Protein AF-A0A829HCC0-F1 (afdb_monomer)

Foldseek 3Di:
DFWFWFDPVQLCVQCPPQVLADDDPDTFIWDWDAAPNWIKTWGKDQAPPDDQWAWQDWDDDPPDIGTITTHLLNITTDDPVRTDPDGDDDPDVSSVVSCVVCVVVRRVSSNVSLVVLQVCLVVVNQCPPPSRVSGSCVVVCVVVVHD

pLDDT: mean 93.31, std 6.15, range [57.91, 98.44]

Mean predicted aligned error: 3.39 Å

Structure (mmCIF, N/CA/C/O backbone):
data_AF-A0A829HCC0-F1
#
_entry.id   AF-A0A829HCC0-F1
#
loop_
_atom_site.group_PDB
_atom_site.id
_atom_site.type_symbol
_atom_site.label_atom_id
_atom_site.label_alt_id
_atom_site.label_comp_id
_atom_site.label_asym_id
_atom_site.label_entity_id
_atom_site.label_seq_id
_atom_site.pdbx_PDB_ins_code
_atom_site.Cartn_x
_atom_site.Cartn_y
_atom_site.Cartn_z
_atom_site.occupancy
_atom_site.B_iso_or_equiv
_atom_site.auth_seq_id
_atom_site.auth_comp_id
_atom_site.auth_asym_id
_atom_site.auth_atom_id
_atom_site.pdbx_PDB_model_num
ATOM 1 N N . MET A 1 1 ? 14.584 1.329 0.605 1.00 88.19 1 MET A N 1
ATOM 2 C CA . MET A 1 1 ? 13.393 0.531 0.912 1.00 88.19 1 MET A CA 1
ATOM 3 C C . MET A 1 1 ? 13.742 -0.870 0.516 1.00 88.19 1 MET A C 1
ATOM 5 O O . MET A 1 1 ? 13.993 -1.113 -0.662 1.00 88.19 1 MET A O 1
ATOM 9 N N . ASP A 1 2 ? 13.856 -1.738 1.504 1.00 90.38 2 ASP A N 1
ATOM 10 C CA . ASP A 1 2 ? 14.129 -3.136 1.237 1.00 90.38 2 ASP A CA 1
ATOM 11 C C . ASP A 1 2 ? 12.879 -3.790 0.671 1.00 90.38 2 ASP A C 1
ATOM 13 O O . ASP A 1 2 ? 11.757 -3.430 1.032 1.00 90.38 2 ASP A O 1
ATOM 17 N N . ILE A 1 3 ? 13.094 -4.740 -0.233 1.00 94.06 3 ILE A N 1
ATOM 18 C CA . ILE A 1 3 ? 12.023 -5.569 -0.762 1.00 94.06 3 ILE A CA 1
ATOM 19 C C . ILE A 1 3 ? 12.203 -6.955 -0.163 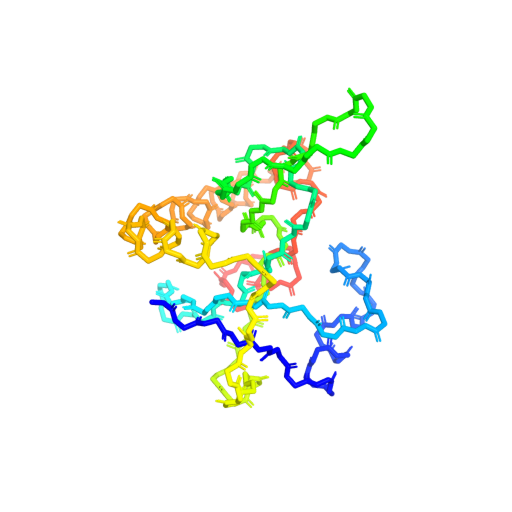1.00 94.06 3 ILE A C 1
ATOM 21 O O . ILE A 1 3 ? 13.251 -7.585 -0.330 1.00 94.06 3 ILE A O 1
ATOM 25 N N . ARG A 1 4 ? 11.188 -7.399 0.568 1.00 95.19 4 ARG A N 1
ATOM 26 C CA . ARG A 1 4 ? 11.163 -8.662 1.315 1.00 95.19 4 ARG A CA 1
ATOM 27 C C . ARG A 1 4 ? 9.931 -9.464 0.913 1.00 95.19 4 ARG A C 1
ATOM 29 O O . ARG A 1 4 ? 9.158 -9.023 0.069 1.00 95.19 4 ARG A O 1
ATOM 36 N N . SER A 1 5 ? 9.744 -10.631 1.501 1.00 94.38 5 SER A N 1
ATOM 37 C CA . SER A 1 5 ? 8.461 -11.340 1.510 1.00 94.38 5 SER A CA 1
ATOM 38 C C . SER A 1 5 ? 7.899 -11.364 2.927 1.00 94.38 5 SER A C 1
ATOM 40 O O . SER A 1 5 ? 8.616 -11.098 3.887 1.00 94.38 5 SER A O 1
ATOM 42 N N . LEU A 1 6 ? 6.615 -11.681 3.066 1.00 93.44 6 LEU A N 1
ATOM 43 C CA . LEU A 1 6 ? 6.068 -12.105 4.353 1.00 93.44 6 LEU A CA 1
ATOM 44 C C . LEU A 1 6 ? 6.331 -13.600 4.540 1.00 93.44 6 LEU A C 1
ATOM 46 O O . LEU A 1 6 ? 6.325 -14.354 3.561 1.00 93.44 6 LEU A O 1
ATOM 50 N N . LYS A 1 7 ? 6.550 -14.022 5.787 1.00 93.44 7 LYS A N 1
ATOM 51 C CA . LYS A 1 7 ? 6.575 -15.442 6.149 1.00 93.44 7 LYS A CA 1
ATOM 52 C C . LYS A 1 7 ? 5.232 -16.068 5.784 1.00 93.44 7 LYS A C 1
ATOM 54 O O . LYS A 1 7 ? 4.186 -15.458 5.998 1.00 93.44 7 LYS A O 1
ATOM 59 N N . GLN A 1 8 ? 5.258 -17.283 5.239 1.00 90.69 8 GLN A N 1
ATOM 60 C CA . GLN A 1 8 ? 4.049 -17.915 4.707 1.00 90.69 8 GLN A CA 1
ATOM 61 C C . GLN A 1 8 ? 2.974 -18.113 5.784 1.00 90.69 8 GLN A C 1
ATOM 63 O O . GLN A 1 8 ? 1.811 -17.829 5.523 1.00 90.69 8 GLN A O 1
ATOM 68 N N . ASP A 1 9 ? 3.357 -18.530 6.992 1.00 92.19 9 ASP A N 1
ATOM 69 C CA . ASP A 1 9 ? 2.405 -18.752 8.086 1.00 92.19 9 ASP A CA 1
ATOM 70 C C . ASP A 1 9 ? 1.759 -17.443 8.553 1.00 92.19 9 ASP A C 1
ATOM 72 O O . ASP A 1 9 ? 0.539 -17.372 8.678 1.00 92.19 9 ASP A O 1
ATOM 76 N N . ALA A 1 10 ? 2.557 -16.378 8.704 1.00 92.75 10 ALA A N 1
ATOM 77 C CA . ALA A 1 10 ? 2.045 -15.046 9.028 1.00 92.75 10 ALA A CA 1
ATOM 78 C C . ALA A 1 10 ? 1.093 -14.538 7.938 1.00 92.75 10 ALA A C 1
ATOM 80 O O . ALA A 1 10 ? 0.017 -14.019 8.227 1.00 92.75 10 ALA A O 1
ATOM 81 N N . TYR A 1 11 ? 1.454 -14.739 6.668 1.00 92.62 11 TYR A N 1
ATOM 82 C CA . TYR A 1 11 ? 0.598 -14.378 5.547 1.00 92.62 11 TYR A CA 1
ATOM 83 C C . TYR A 1 11 ? -0.731 -15.139 5.556 1.00 92.62 11 TYR A C 1
ATOM 85 O O . TYR A 1 11 ? -1.780 -14.530 5.367 1.00 92.62 11 TYR A O 1
ATOM 93 N N . ASN A 1 12 ? -0.691 -16.454 5.780 1.00 91.81 12 ASN A N 1
ATOM 94 C CA . ASN A 1 12 ? -1.879 -17.302 5.817 1.00 91.81 12 ASN A CA 1
ATOM 95 C C . ASN A 1 12 ? -2.834 -16.877 6.935 1.00 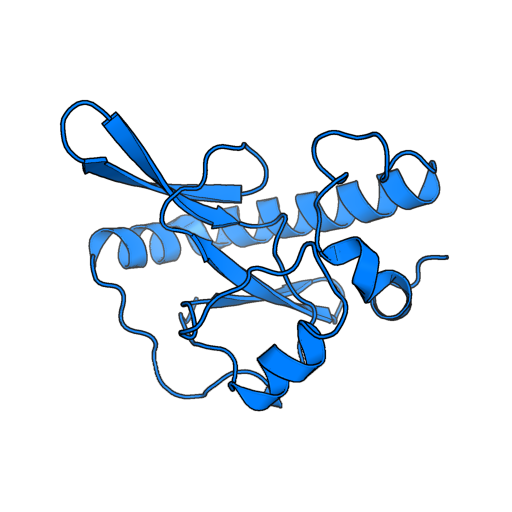91.81 12 ASN A C 1
ATOM 97 O O . ASN A 1 12 ? -4.034 -16.775 6.695 1.00 91.81 12 ASN A O 1
ATOM 101 N N . GLU A 1 13 ? -2.301 -16.578 8.119 1.00 92.75 13 GLU A N 1
ATOM 102 C CA . GLU A 1 13 ? -3.093 -16.090 9.248 1.00 92.75 13 GLU A CA 1
ATOM 103 C C . GLU A 1 13 ? -3.719 -14.725 8.935 1.00 92.75 13 GLU A C 1
ATOM 105 O O . GLU A 1 13 ? -4.918 -14.525 9.116 1.00 92.75 13 GLU A O 1
ATOM 110 N N . ILE A 1 14 ? -2.939 -13.801 8.364 1.00 92.56 14 ILE A N 1
ATOM 111 C CA . ILE A 1 14 ? -3.427 -12.475 7.965 1.00 92.56 14 ILE A CA 1
ATOM 112 C C . ILE A 1 14 ? -4.448 -12.555 6.825 1.00 92.56 14 ILE A C 1
ATOM 114 O O . ILE A 1 14 ? -5.309 -11.685 6.739 1.00 92.56 14 ILE A O 1
ATOM 118 N N . ALA A 1 15 ? -4.358 -13.532 5.927 1.00 91.94 15 ALA A N 1
ATOM 119 C CA . ALA A 1 15 ? -5.259 -13.671 4.784 1.00 91.94 15 ALA A CA 1
ATOM 120 C C . ALA A 1 15 ? -6.542 -14.452 5.109 1.00 91.94 15 ALA A C 1
ATOM 122 O O . ALA A 1 15 ? -7.498 -14.406 4.331 1.00 91.94 15 ALA A O 1
ATOM 123 N N . LYS A 1 16 ? -6.571 -15.166 6.237 1.00 92.06 16 LYS A N 1
ATOM 124 C CA . LYS A 1 16 ? -7.680 -16.030 6.633 1.00 92.06 16 LYS A CA 1
ATOM 125 C C . LYS A 1 16 ? -8.995 -15.251 6.699 1.00 92.06 16 LYS A C 1
ATOM 127 O O . LYS A 1 16 ? -9.073 -14.204 7.336 1.00 92.06 16 LYS A O 1
ATOM 132 N N . ASP A 1 17 ? -10.009 -15.762 5.999 1.00 91.75 17 ASP A N 1
ATOM 133 C CA . ASP A 1 17 ? -11.368 -15.206 5.922 1.00 91.75 17 ASP A CA 1
ATOM 134 C C . ASP A 1 17 ? -11.448 -13.738 5.437 1.00 91.75 17 ASP A C 1
ATOM 136 O O . ASP A 1 17 ? -12.438 -13.040 5.656 1.00 91.75 17 ASP A O 1
ATOM 140 N N . ARG A 1 18 ? -10.415 -13.256 4.730 1.00 93.75 18 ARG A N 1
ATOM 141 C CA . ARG A 1 18 ? -10.273 -11.857 4.299 1.00 93.75 18 ARG A CA 1
ATOM 142 C C . ARG A 1 18 ? -10.199 -11.748 2.775 1.00 93.75 18 ARG A C 1
ATOM 144 O O . ARG A 1 18 ? -9.135 -11.556 2.191 1.00 93.75 18 ARG A O 1
ATOM 151 N N . ALA A 1 19 ? -11.362 -11.819 2.126 1.00 90.94 19 ALA A N 1
ATOM 152 C CA . ALA A 1 19 ? -11.527 -11.873 0.665 1.00 90.94 19 ALA A CA 1
ATOM 153 C C . ALA A 1 19 ? -10.828 -10.757 -0.144 1.00 90.94 19 ALA A C 1
ATOM 155 O O . ALA A 1 19 ? -10.575 -10.921 -1.337 1.00 90.94 19 ALA A O 1
ATOM 156 N N . GLN A 1 20 ? -10.537 -9.594 0.451 1.00 91.94 20 GLN A N 1
ATOM 157 C CA . GLN A 1 20 ? -9.821 -8.519 -0.244 1.00 91.94 20 GLN A CA 1
ATOM 158 C C . GLN A 1 20 ? -8.291 -8.672 -0.214 1.00 91.94 20 GLN A C 1
ATOM 160 O O . GLN A 1 20 ? -7.621 -7.955 -0.967 1.00 91.94 20 GLN A O 1
ATOM 165 N N . VAL A 1 21 ? -7.737 -9.578 0.598 1.00 91.38 21 VAL A N 1
ATOM 166 C CA . VAL A 1 21 ? -6.302 -9.900 0.631 1.00 91.38 21 VAL A CA 1
ATOM 167 C C . VAL A 1 21 ? -5.915 -10.677 -0.637 1.00 91.38 21 VAL A C 1
ATOM 169 O O . VAL A 1 21 ? -6.713 -11.403 -1.220 1.00 91.38 21 VAL A O 1
ATOM 172 N N . LEU A 1 22 ? -4.698 -10.461 -1.143 1.00 87.06 22 LEU A N 1
ATOM 173 C CA . LEU A 1 22 ? -4.269 -10.998 -2.438 1.00 87.06 22 LEU A CA 1
ATOM 174 C C . LEU A 1 22 ? -4.031 -12.516 -2.424 1.00 87.06 22 LEU A C 1
ATOM 176 O O . LEU A 1 22 ? -2.913 -12.945 -2.186 1.00 87.06 22 LEU A O 1
ATOM 180 N N . GLU A 1 23 ? -4.999 -13.331 -2.836 1.00 76.81 23 GLU A N 1
ATOM 181 C CA . GLU A 1 23 ? -4.782 -14.779 -2.985 1.00 76.81 23 GLU A CA 1
ATOM 182 C C . GLU A 1 23 ? -3.578 -15.113 -3.888 1.00 76.81 23 GLU A C 1
ATOM 184 O O . GLU A 1 23 ? -3.547 -14.828 -5.096 1.00 76.81 23 GLU A O 1
ATOM 189 N N . LYS A 1 24 ? -2.542 -15.711 -3.292 1.00 67.00 24 LYS A N 1
ATOM 190 C CA . LYS A 1 24 ? -1.305 -16.071 -3.982 1.00 67.00 24 LYS A CA 1
ATOM 191 C C . LYS A 1 24 ? -0.738 -17.374 -3.423 1.00 67.00 24 LYS A C 1
ATOM 193 O O . LYS A 1 24 ? -0.272 -17.418 -2.295 1.00 67.00 24 LYS A O 1
ATOM 198 N N . ASN A 1 25 ? -0.612 -18.380 -4.290 1.00 59.66 25 ASN A N 1
ATOM 199 C CA . ASN A 1 25 ? 0.104 -19.635 -3.996 1.00 59.66 25 ASN A CA 1
ATOM 200 C C . ASN A 1 25 ? 1.626 -19.455 -3.812 1.00 59.66 25 ASN A C 1
ATOM 202 O O . ASN A 1 25 ? 2.338 -20.419 -3.555 1.00 59.66 25 ASN A O 1
ATOM 206 N N . ARG A 1 26 ? 2.153 -18.242 -4.020 1.00 57.91 26 ARG A N 1
ATOM 207 C CA . ARG A 1 26 ? 3.564 -17.897 -3.827 1.00 57.91 26 ARG A CA 1
ATOM 208 C C . ARG A 1 26 ? 3.655 -16.541 -3.139 1.00 57.91 26 ARG A C 1
ATOM 210 O O . ARG A 1 26 ? 2.955 -15.617 -3.561 1.00 57.91 26 ARG A O 1
ATOM 217 N N . GLY A 1 27 ? 4.557 -16.397 -2.172 1.00 66.88 27 GLY A N 1
ATOM 218 C CA . GLY A 1 27 ? 4.886 -15.092 -1.601 1.00 66.88 27 GLY A CA 1
ATOM 219 C C . GLY A 1 27 ? 5.174 -14.052 -2.693 1.00 66.88 27 GLY A C 1
ATOM 220 O O . GLY A 1 27 ? 5.706 -14.362 -3.768 1.00 66.88 27 GLY A O 1
ATOM 221 N N . TYR A 1 28 ? 4.776 -12.810 -2.445 1.00 84.62 28 TYR A N 1
ATOM 222 C CA . TYR A 1 28 ? 5.080 -11.670 -3.303 1.00 84.62 28 TYR A CA 1
ATOM 223 C C . TYR A 1 28 ? 6.034 -10.718 -2.589 1.00 84.62 28 TYR A C 1
ATOM 225 O O . TYR A 1 28 ? 6.096 -10.685 -1.362 1.00 84.62 28 TYR A O 1
ATOM 233 N N . GLY A 1 29 ? 6.784 -9.949 -3.377 1.00 93.06 29 GLY A N 1
ATOM 234 C CA . GLY A 1 29 ? 7.645 -8.911 -2.832 1.00 93.06 29 GLY A CA 1
ATOM 235 C C . GLY A 1 29 ? 6.806 -7.813 -2.182 1.00 93.06 29 GLY A C 1
ATOM 236 O O . GLY A 1 29 ? 5.831 -7.355 -2.778 1.00 93.06 29 GLY A O 1
ATOM 237 N N . ILE A 1 30 ? 7.190 -7.394 -0.986 1.00 95.56 30 ILE A N 1
ATOM 238 C CA . ILE A 1 30 ? 6.610 -6.275 -0.247 1.00 95.56 30 ILE A CA 1
ATOM 239 C C . ILE A 1 30 ? 7.682 -5.239 0.039 1.00 95.56 30 ILE A C 1
ATOM 241 O O . ILE A 1 30 ? 8.857 -5.584 0.171 1.00 95.56 30 ILE A O 1
ATOM 245 N N . ILE A 1 31 ? 7.265 -3.984 0.176 1.00 96.81 31 ILE A N 1
ATOM 246 C CA . ILE A 1 31 ? 8.020 -3.003 0.960 1.00 96.81 31 ILE A CA 1
ATOM 247 C C . ILE A 1 31 ? 7.346 -2.847 2.321 1.00 96.81 31 ILE A C 1
ATOM 249 O O . ILE A 1 31 ? 6.123 -2.959 2.417 1.00 96.81 31 ILE A O 1
ATOM 253 N N . SER A 1 32 ? 8.133 -2.582 3.356 1.00 96.56 32 SER A N 1
ATOM 254 C CA . SER A 1 32 ? 7.627 -2.267 4.691 1.00 96.56 32 SER A CA 1
ATOM 255 C C . SER A 1 32 ? 7.733 -0.769 4.964 1.00 96.56 32 SER A C 1
ATOM 257 O O . SER A 1 32 ? 8.820 -0.210 4.798 1.00 96.56 32 SER A O 1
ATOM 259 N N . LEU A 1 33 ? 6.648 -0.138 5.412 1.00 96.69 33 LEU A N 1
ATOM 260 C CA . LEU A 1 33 ? 6.625 1.256 5.870 1.00 96.69 33 LEU A CA 1
ATOM 261 C C . LEU A 1 33 ? 5.965 1.348 7.240 1.00 96.69 33 LEU A C 1
ATOM 263 O O . LEU A 1 33 ? 4.988 0.652 7.489 1.00 96.69 33 LEU A O 1
ATOM 267 N N . THR A 1 34 ? 6.468 2.227 8.102 1.00 96.00 34 THR A N 1
ATOM 268 C CA . THR A 1 34 ? 5.840 2.514 9.395 1.00 96.00 34 THR A CA 1
ATOM 269 C C . THR A 1 34 ? 5.192 3.887 9.342 1.00 96.00 34 THR A C 1
ATOM 271 O O . THR A 1 34 ? 5.885 4.874 9.115 1.00 96.00 34 THR A O 1
ATOM 274 N N . VAL A 1 35 ? 3.879 3.942 9.566 1.00 93.88 35 VAL A N 1
ATOM 275 C CA . VAL A 1 35 ? 3.076 5.173 9.582 1.00 93.88 35 VAL A CA 1
ATOM 276 C C . VAL A 1 35 ? 2.301 5.210 10.893 1.00 93.88 35 VAL A C 1
ATOM 278 O O . VAL A 1 35 ? 1.603 4.254 11.224 1.00 93.88 35 VAL A O 1
ATOM 281 N N . GLY A 1 36 ? 2.454 6.285 11.672 1.00 90.25 36 GLY A N 1
ATOM 282 C CA . GLY A 1 36 ? 1.759 6.427 12.959 1.00 90.25 36 GLY A CA 1
ATOM 283 C C . GLY A 1 36 ? 2.075 5.320 13.976 1.00 90.25 36 GLY A C 1
ATOM 284 O O . GLY A 1 36 ? 1.218 4.960 14.771 1.00 90.25 36 GLY A O 1
ATOM 285 N N . GLY A 1 37 ? 3.278 4.735 13.925 1.00 94.56 37 GLY A N 1
ATOM 286 C CA . GLY A 1 37 ? 3.683 3.625 14.801 1.00 94.56 37 GLY A CA 1
ATOM 287 C C . GLY A 1 37 ? 3.200 2.236 14.361 1.00 94.56 37 GLY A C 1
ATOM 288 O O . GLY A 1 37 ? 3.577 1.248 14.983 1.00 94.56 37 GLY A O 1
ATOM 289 N N . ILE A 1 38 ? 2.431 2.141 13.274 1.00 97.25 38 ILE A N 1
ATOM 290 C CA . ILE A 1 38 ? 1.946 0.880 12.703 1.00 97.25 38 ILE A CA 1
ATOM 291 C C . ILE A 1 38 ? 2.808 0.522 11.494 1.00 97.25 38 ILE A C 1
ATOM 293 O O . ILE A 1 38 ? 3.051 1.368 10.632 1.00 97.25 38 ILE A O 1
ATOM 297 N N . THR A 1 39 ? 3.267 -0.726 11.413 1.00 97.62 39 THR A N 1
ATOM 298 C CA . THR A 1 39 ? 4.033 -1.223 10.265 1.00 97.62 39 THR A CA 1
ATOM 299 C C . THR A 1 39 ? 3.110 -1.869 9.236 1.00 97.62 39 THR A C 1
ATOM 301 O O . THR A 1 39 ? 2.289 -2.729 9.549 1.00 97.62 39 THR A O 1
ATOM 304 N N . TYR A 1 40 ? 3.278 -1.464 7.981 1.00 98.06 40 TYR A N 1
ATOM 305 C CA . TYR A 1 40 ? 2.506 -1.920 6.836 1.00 98.06 40 TYR A CA 1
ATOM 306 C C . TYR A 1 40 ? 3.402 -2.649 5.843 1.00 98.06 40 TYR A C 1
ATOM 308 O O . TYR A 1 40 ? 4.464 -2.147 5.473 1.00 98.06 40 TYR A O 1
ATOM 316 N N . ALA A 1 41 ? 2.941 -3.794 5.348 1.00 97.06 41 ALA A N 1
ATOM 317 C CA . ALA A 1 41 ? 3.509 -4.486 4.201 1.00 97.06 41 ALA A CA 1
ATOM 318 C C . ALA A 1 41 ? 2.715 -4.136 2.940 1.00 97.06 41 ALA A C 1
ATOM 320 O O . ALA A 1 41 ? 1.556 -4.530 2.787 1.00 97.06 41 ALA A O 1
ATOM 321 N N . ILE A 1 42 ? 3.346 -3.413 2.016 1.00 97.56 42 ILE A N 1
ATOM 322 C CA . ILE A 1 42 ? 2.725 -2.972 0.766 1.00 97.56 42 ILE A CA 1
ATOM 323 C C . ILE A 1 42 ? 3.121 -3.935 -0.361 1.00 97.56 42 ILE A C 1
ATOM 325 O O . ILE A 1 42 ? 4.308 -4.016 -0.700 1.00 97.56 42 ILE A O 1
ATOM 329 N N . PRO A 1 43 ? 2.163 -4.661 -0.964 1.00 96.00 43 PRO A N 1
ATOM 330 C CA . PRO A 1 43 ? 2.425 -5.617 -2.036 1.00 96.00 43 PRO A CA 1
ATOM 331 C C . PRO A 1 43 ? 2.934 -4.973 -3.322 1.00 96.00 43 PRO A C 1
ATOM 333 O O . PRO A 1 43 ? 2.360 -4.007 -3.825 1.00 96.00 43 PRO A O 1
ATOM 336 N N . LEU A 1 44 ? 3.914 -5.625 -3.950 1.00 95.25 44 LEU A N 1
ATOM 337 C CA . LEU A 1 44 ? 4.177 -5.474 -5.377 1.00 95.25 44 LEU A CA 1
ATOM 338 C C . LEU A 1 44 ? 3.168 -6.268 -6.205 1.00 95.25 44 LEU A C 1
ATOM 340 O O . LEU A 1 44 ? 2.907 -7.453 -5.974 1.00 95.25 44 LEU A O 1
ATOM 344 N N . ARG A 1 45 ? 2.664 -5.629 -7.257 1.00 92.31 45 ARG A N 1
ATOM 345 C CA . ARG A 1 45 ? 1.677 -6.180 -8.179 1.00 92.31 45 ARG A CA 1
ATOM 346 C C . ARG A 1 45 ? 2.174 -6.036 -9.609 1.00 92.31 45 ARG A C 1
ATOM 348 O O . ARG A 1 45 ? 2.627 -4.975 -10.008 1.00 92.31 45 ARG A O 1
ATOM 355 N N . SER A 1 46 ? 2.040 -7.093 -10.409 1.00 90.81 46 SER A N 1
ATOM 356 C CA . SER A 1 46 ? 2.423 -7.083 -11.832 1.00 90.81 46 SER A CA 1
ATOM 357 C C . SER A 1 46 ? 1.354 -6.495 -12.766 1.00 90.81 46 SER A C 1
ATOM 359 O O . SER A 1 46 ? 1.499 -6.517 -13.985 1.00 90.81 46 SER A O 1
ATOM 361 N N . ASN A 1 47 ? 0.219 -6.089 -12.199 1.00 92.00 47 ASN A N 1
ATOM 362 C CA . ASN A 1 47 ? -0.900 -5.475 -12.902 1.00 92.00 47 ASN A CA 1
ATOM 363 C C . ASN A 1 47 ? -1.640 -4.534 -11.940 1.00 92.00 47 ASN A C 1
ATOM 365 O O . ASN A 1 47 ? -2.664 -4.902 -11.361 1.00 92.00 47 ASN A O 1
ATOM 369 N N . LEU A 1 48 ? -1.057 -3.359 -11.723 1.00 94.81 48 LEU A N 1
ATOM 370 C CA . LEU A 1 48 ? -1.645 -2.241 -11.000 1.00 94.81 48 LEU A CA 1
ATOM 371 C C . LEU A 1 48 ? -2.459 -1.387 -11.985 1.00 94.81 48 LEU A C 1
ATOM 373 O O . LEU A 1 48 ? -1.927 -0.524 -12.688 1.00 94.81 48 LEU A O 1
ATOM 377 N N . ASN A 1 49 ? -3.760 -1.663 -12.063 1.00 92.75 49 ASN A N 1
ATOM 378 C CA . ASN A 1 49 ? -4.684 -1.063 -13.031 1.00 92.75 49 ASN A CA 1
ATOM 379 C C . ASN A 1 49 ? -5.561 0.064 -12.451 1.00 92.75 49 ASN A C 1
ATOM 381 O O . ASN A 1 49 ? -6.446 0.558 -13.143 1.00 92.75 49 ASN A O 1
ATOM 385 N N . HIS A 1 50 ? -5.298 0.498 -11.219 1.00 93.38 50 HIS A N 1
ATOM 386 C CA . HIS A 1 50 ? -5.984 1.601 -10.541 1.00 93.38 50 HIS A CA 1
ATOM 387 C C . HIS A 1 50 ? -4.987 2.658 -10.039 1.00 93.38 50 HIS A C 1
ATOM 389 O O . HIS A 1 50 ? -3.772 2.503 -10.185 1.00 93.38 50 HIS A O 1
ATOM 395 N N . SER A 1 51 ? -5.508 3.750 -9.475 1.00 93.81 51 SER A N 1
ATOM 396 C CA . SER A 1 51 ? -4.731 4.879 -8.939 1.00 93.81 51 SER A CA 1
ATOM 397 C C . SER A 1 51 ? -4.340 4.735 -7.465 1.00 93.81 51 SER A C 1
ATOM 399 O O . SER A 1 51 ? -3.533 5.518 -6.989 1.00 93.81 51 SER A O 1
ATOM 401 N N . ASN A 1 52 ? -4.876 3.743 -6.745 1.00 95.88 52 ASN A N 1
ATOM 402 C CA . ASN A 1 52 ? -4.581 3.506 -5.320 1.00 95.88 52 ASN A CA 1
ATOM 403 C C . ASN A 1 52 ? -3.206 2.835 -5.106 1.00 95.88 52 ASN A C 1
ATOM 405 O O . ASN A 1 52 ? -3.125 1.729 -4.570 1.00 95.88 52 ASN A O 1
ATOM 409 N N . GLY A 1 53 ? -2.136 3.431 -5.630 1.00 97.25 53 GLY A N 1
ATOM 410 C CA . GLY A 1 53 ? -0.805 2.835 -5.618 1.00 97.25 53 GLY A CA 1
ATOM 411 C C . GLY A 1 53 ? 0.217 3.579 -6.472 1.00 97.25 53 GLY A C 1
ATOM 412 O O . GLY A 1 53 ? -0.125 4.452 -7.269 1.00 97.25 53 GLY A O 1
ATOM 413 N N . PHE A 1 54 ? 1.475 3.158 -6.371 1.00 98.06 54 PHE A N 1
ATOM 414 C CA . PHE A 1 54 ? 2.584 3.721 -7.138 1.00 98.06 54 PHE A CA 1
ATOM 415 C C . PHE A 1 54 ? 2.977 2.818 -8.306 1.00 98.06 54 PHE A C 1
ATOM 417 O O . PHE A 1 54 ? 3.443 1.692 -8.122 1.00 98.06 54 PHE A O 1
ATOM 424 N N . LYS A 1 55 ? 2.839 3.323 -9.535 1.00 97.44 55 LYS A N 1
ATOM 425 C CA . LYS A 1 55 ? 3.236 2.601 -10.753 1.00 97.44 55 LYS A CA 1
ATOM 426 C C . LYS A 1 55 ? 4.751 2.646 -10.952 1.00 97.44 55 LYS A C 1
ATOM 428 O O . LYS A 1 55 ? 5.347 3.710 -11.128 1.00 97.44 55 LYS A O 1
ATOM 433 N N . THR A 1 56 ? 5.369 1.472 -11.018 1.00 96.06 56 THR A N 1
ATOM 434 C CA . THR A 1 56 ? 6.809 1.324 -11.225 1.00 96.06 56 THR A CA 1
ATOM 435 C C . THR A 1 56 ? 7.124 1.299 -12.718 1.00 96.06 56 THR A C 1
ATOM 437 O O . THR A 1 56 ? 7.426 2.336 -13.312 1.00 96.06 56 THR A O 1
ATOM 440 N N . ILE A 1 57 ? 7.032 0.143 -13.364 1.00 95.44 57 ILE A N 1
ATOM 441 C CA . ILE A 1 57 ? 7.439 -0.042 -14.757 1.00 95.44 57 ILE A CA 1
ATOM 442 C C . ILE A 1 57 ? 6.283 -0.546 -15.624 1.00 95.44 57 ILE A C 1
ATOM 444 O O . ILE A 1 57 ? 5.460 -1.338 -15.160 1.00 95.44 57 ILE A O 1
ATOM 448 N N . PRO A 1 58 ? 6.226 -0.129 -16.899 1.00 94.81 58 PRO A N 1
ATOM 449 C CA . PRO A 1 58 ? 5.305 -0.715 -17.851 1.00 94.81 58 PRO A CA 1
ATOM 450 C C . PRO 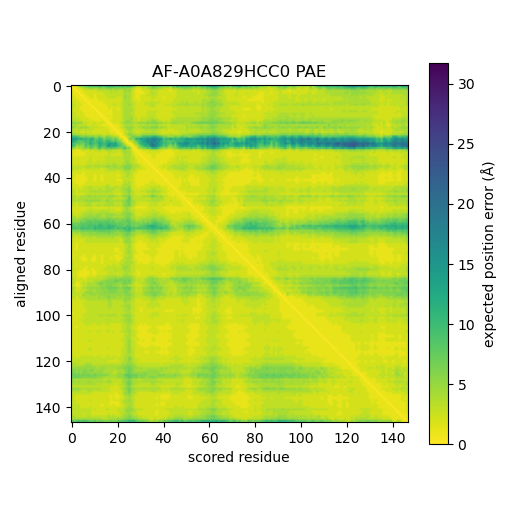A 1 58 ? 5.833 -2.068 -18.346 1.00 94.81 58 PRO A C 1
ATOM 452 O O . PRO A 1 58 ? 7.010 -2.206 -18.681 1.00 94.81 58 PRO A O 1
ATOM 455 N N . ILE A 1 59 ? 4.946 -3.050 -18.463 1.00 92.31 59 ILE A N 1
ATOM 456 C CA . ILE A 1 59 ? 5.212 -4.371 -19.031 1.00 92.31 59 ILE A CA 1
ATOM 457 C C . ILE A 1 59 ? 4.301 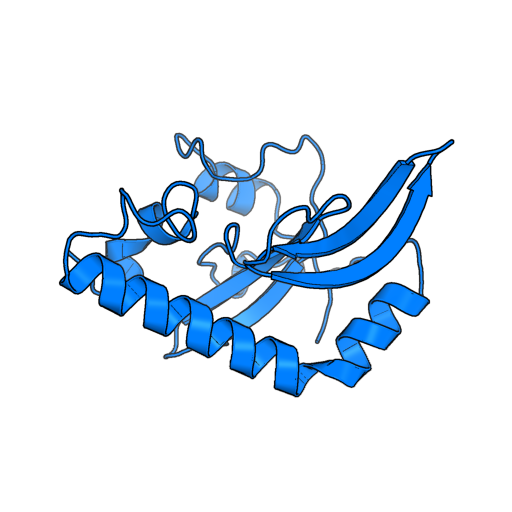-4.573 -20.240 1.00 92.31 59 ILE A C 1
ATOM 459 O O . ILE A 1 59 ? 3.076 -4.574 -20.121 1.00 92.31 59 ILE A O 1
ATOM 463 N N . LYS A 1 60 ? 4.895 -4.776 -21.418 1.00 91.81 60 LYS A N 1
ATOM 464 C CA . LYS A 1 60 ? 4.150 -5.176 -22.618 1.00 91.81 60 LYS A CA 1
ATOM 465 C C . LYS A 1 60 ? 3.984 -6.693 -22.638 1.00 91.81 60 LYS A C 1
ATOM 467 O O . LYS A 1 60 ? 4.968 -7.420 -22.521 1.00 91.81 60 LYS A O 1
ATOM 472 N N . LYS A 1 61 ? 2.754 -7.171 -22.830 1.00 88.12 61 LYS A N 1
ATOM 473 C CA . LYS A 1 61 ? 2.450 -8.588 -23.075 1.00 88.12 61 LYS A CA 1
ATOM 474 C C . LYS A 1 61 ? 1.508 -8.679 -24.274 1.00 88.12 61 LYS A C 1
ATOM 476 O O . LYS A 1 61 ? 0.329 -8.341 -24.184 1.00 88.12 61 LYS A O 1
ATOM 481 N N . GLY A 1 62 ? 2.049 -9.092 -25.420 1.00 90.81 62 GLY A N 1
ATOM 482 C CA . GLY A 1 62 ? 1.344 -8.998 -26.700 1.00 90.81 62 GLY A CA 1
ATOM 483 C C . GLY A 1 62 ? 1.014 -7.541 -27.044 1.00 90.81 62 GLY A C 1
ATOM 484 O O . GLY A 1 62 ? 1.885 -6.676 -26.981 1.00 90.81 62 GLY A O 1
ATOM 485 N N . LYS A 1 63 ? -0.255 -7.266 -27.374 1.00 91.69 63 LYS A N 1
ATOM 486 C CA . LYS A 1 63 ? -0.757 -5.910 -27.675 1.00 91.69 63 LYS A CA 1
ATOM 487 C C . LYS A 1 63 ? -1.144 -5.101 -26.428 1.00 91.69 63 LYS A C 1
ATOM 489 O O . LYS A 1 63 ? -1.479 -3.929 -26.552 1.00 91.69 63 LYS A O 1
ATOM 494 N N . GLN A 1 64 ? -1.128 -5.711 -25.242 1.00 91.50 64 GLN A N 1
ATOM 495 C CA . GLN A 1 64 ? -1.574 -5.078 -24.001 1.00 91.50 64 GLN A CA 1
ATOM 496 C C . GLN A 1 64 ? -0.398 -4.494 -23.210 1.00 91.50 64 GLN A C 1
ATOM 498 O O . GLN A 1 64 ? 0.691 -5.077 -23.151 1.00 91.50 64 GLN A O 1
ATOM 503 N N . LEU A 1 65 ? -0.643 -3.341 -22.585 1.00 92.25 65 LEU A N 1
ATOM 504 C CA . LEU A 1 65 ? 0.276 -2.670 -21.673 1.00 92.25 65 LEU A CA 1
ATOM 505 C C . LEU A 1 65 ? -0.234 -2.825 -20.240 1.00 92.25 65 LEU A C 1
ATOM 507 O O . LEU A 1 65 ? -1.328 -2.371 -19.913 1.00 92.25 65 LEU A O 1
ATOM 511 N N . PHE A 1 66 ? 0.582 -3.434 -19.393 1.00 93.88 66 PHE A N 1
ATOM 512 C CA . PHE A 1 66 ? 0.339 -3.575 -17.964 1.00 93.88 66 PHE A CA 1
ATOM 513 C C . PHE A 1 66 ? 1.304 -2.687 -17.194 1.00 93.88 66 PHE A C 1
ATOM 515 O O . PHE A 1 66 ? 2.382 -2.358 -17.686 1.00 93.88 66 PHE A O 1
ATOM 522 N N . TRP A 1 67 ? 0.932 -2.321 -15.976 1.00 95.69 67 TRP A N 1
ATOM 523 C CA . TRP A 1 67 ? 1.819 -1.605 -15.071 1.00 95.69 67 TRP A CA 1
ATOM 524 C C . TRP A 1 67 ? 2.141 -2.490 -13.886 1.00 95.69 67 TRP A C 1
ATOM 526 O O . TRP A 1 67 ? 1.232 -2.997 -13.231 1.00 95.69 67 TRP A O 1
ATOM 536 N N . ASN A 1 68 ? 3.426 -2.655 -13.598 1.00 95.19 68 ASN A N 1
ATOM 537 C CA . ASN A 1 68 ? 3.817 -3.085 -12.273 1.00 95.19 68 ASN A CA 1
ATOM 538 C C . ASN A 1 68 ? 3.670 -1.910 -11.297 1.00 95.19 68 ASN A C 1
ATOM 540 O O . ASN A 1 68 ? 3.664 -0.740 -11.702 1.00 95.19 68 ASN A O 1
ATOM 544 N N . GLY A 1 69 ? 3.566 -2.210 -10.009 1.00 96.00 69 GLY A N 1
ATOM 545 C CA . GLY A 1 69 ? 3.547 -1.176 -8.991 1.00 96.00 69 GLY A CA 1
ATOM 546 C C . GLY A 1 69 ? 3.344 -1.689 -7.579 1.00 96.00 69 GLY A C 1
ATOM 547 O O . GLY A 1 69 ? 3.144 -2.881 -7.358 1.00 96.00 69 GLY A O 1
ATOM 548 N N . LEU A 1 70 ? 3.387 -0.751 -6.642 1.00 97.38 70 LEU A N 1
ATOM 549 C CA . LEU A 1 70 ? 3.016 -0.939 -5.247 1.00 97.38 70 LEU A CA 1
ATOM 550 C C . LEU A 1 70 ? 1.520 -0.672 -5.102 1.00 97.38 70 LEU A C 1
ATOM 552 O O . LEU A 1 70 ? 1.044 0.383 -5.514 1.00 97.38 70 LEU A O 1
ATOM 556 N N . ASP A 1 71 ? 0.781 -1.629 -4.555 1.00 97.38 71 ASP A N 1
ATOM 557 C CA . ASP A 1 71 ? -0.673 -1.547 -4.419 1.00 97.38 71 ASP A CA 1
ATOM 558 C C . ASP A 1 71 ? -1.049 -1.160 -2.984 1.00 97.38 71 ASP A C 1
ATOM 560 O O . ASP A 1 71 ? -1.111 -2.008 -2.092 1.00 97.38 71 ASP A O 1
ATOM 564 N N . TYR A 1 72 ? -1.290 0.135 -2.760 1.00 98.25 72 TYR A N 1
ATOM 565 C CA . TYR A 1 72 ? -1.636 0.672 -1.439 1.00 98.25 72 TYR A CA 1
ATOM 566 C C . TYR A 1 72 ? -2.975 0.129 -0.940 1.00 98.25 72 TYR A C 1
ATOM 568 O O . TYR A 1 72 ? -3.140 -0.108 0.254 1.00 98.25 72 TYR A O 1
ATOM 576 N N . SER A 1 73 ? -3.908 -0.164 -1.853 1.00 97.25 73 SER A N 1
ATOM 577 C CA . SER A 1 73 ? -5.207 -0.744 -1.494 1.00 97.25 73 SER A CA 1
ATOM 578 C C . SER A 1 73 ? -5.121 -2.162 -0.940 1.00 97.25 73 SER A C 1
ATOM 580 O O . SER A 1 73 ? -6.093 -2.662 -0.381 1.00 97.25 73 SER A O 1
ATOM 582 N N . LYS A 1 74 ? -3.969 -2.815 -1.090 1.00 96.69 74 LYS A N 1
ATOM 583 C CA . LYS A 1 74 ? -3.719 -4.178 -0.620 1.00 96.69 74 LYS A CA 1
ATOM 584 C C . LYS A 1 74 ? -2.664 -4.235 0.484 1.00 96.69 74 LYS A C 1
ATOM 586 O O . LYS A 1 74 ? -2.144 -5.313 0.765 1.00 96.69 74 LYS A O 1
ATOM 591 N N . ALA A 1 75 ? 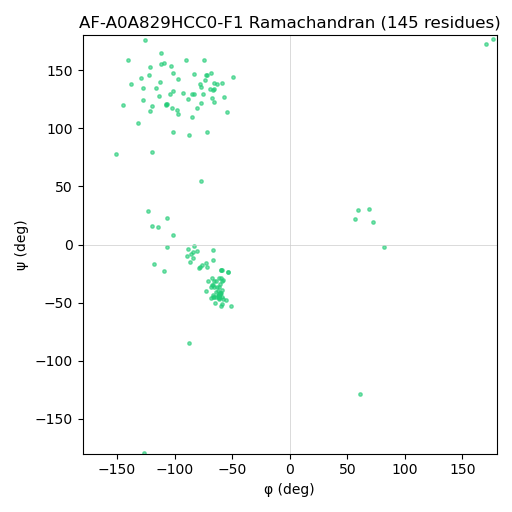-2.343 -3.091 1.093 1.00 97.38 75 ALA A N 1
ATOM 592 C CA . ALA A 1 75 ? -1.427 -3.016 2.220 1.00 97.38 75 ALA A CA 1
ATOM 593 C C . ALA A 1 75 ? -1.974 -3.775 3.441 1.00 97.38 75 ALA A C 1
ATOM 595 O O . ALA A 1 75 ? -3.161 -3.697 3.764 1.00 97.38 75 ALA A O 1
ATOM 596 N N . LEU A 1 76 ? -1.099 -4.513 4.116 1.00 97.12 76 LEU A N 1
ATOM 597 C CA . LEU A 1 76 ? -1.434 -5.308 5.296 1.00 97.12 76 LEU A CA 1
ATOM 598 C C . LEU A 1 76 ? -0.748 -4.714 6.518 1.00 97.12 76 LEU A C 1
ATOM 600 O O . LEU A 1 76 ? 0.414 -4.329 6.411 1.00 97.12 76 LEU A O 1
ATOM 604 N N . VAL A 1 77 ? -1.427 -4.677 7.663 1.00 97.38 77 VAL A N 1
ATOM 605 C CA . VAL A 1 77 ? -0.759 -4.401 8.940 1.00 97.38 77 VAL A CA 1
ATOM 606 C C . VAL A 1 77 ? -0.004 -5.657 9.362 1.00 97.38 77 VAL A C 1
ATOM 608 O O . VAL A 1 77 ? -0.557 -6.757 9.330 1.00 97.38 77 VAL A O 1
ATOM 611 N N . VAL A 1 78 ? 1.276 -5.498 9.692 1.00 96.44 78 VAL A N 1
ATOM 612 C CA . VAL A 1 78 ? 2.185 -6.598 10.034 1.00 96.44 78 VAL A CA 1
ATOM 613 C C . VAL A 1 78 ? 3.088 -6.199 11.191 1.00 96.44 78 VAL A C 1
ATOM 615 O O . VAL A 1 78 ? 3.354 -5.018 11.416 1.00 96.44 78 VAL A O 1
ATOM 618 N N . LYS A 1 79 ? 3.634 -7.189 11.888 1.00 95.81 79 LYS A N 1
ATOM 619 C CA . LYS A 1 79 ? 4.758 -6.995 12.802 1.00 95.81 79 LYS A CA 1
ATOM 620 C C . LYS A 1 79 ? 6.075 -7.171 12.054 1.00 95.81 79 LYS A C 1
ATOM 622 O O . LYS A 1 79 ? 6.155 -7.857 11.037 1.00 95.81 79 LYS A O 1
ATOM 627 N N . GLN A 1 80 ? 7.151 -6.613 12.605 1.00 93.31 80 GLN A N 1
ATOM 628 C CA . GLN A 1 80 ? 8.489 -6.778 12.029 1.00 93.31 80 GLN A CA 1
ATOM 629 C C . GLN A 1 80 ? 8.910 -8.258 11.943 1.00 93.31 80 GLN A C 1
ATOM 631 O O . GLN A 1 80 ? 9.624 -8.642 11.020 1.00 93.31 80 GLN A O 1
ATOM 636 N N . GLU A 1 81 ? 8.443 -9.092 12.877 1.00 95.19 81 GLU A N 1
ATOM 637 C CA . GLU A 1 81 ? 8.702 -10.537 12.918 1.00 95.19 81 GLU A CA 1
ATOM 638 C C . GLU A 1 81 ? 7.968 -11.340 11.833 1.00 95.19 81 GLU A C 1
ATOM 640 O O . GLU A 1 81 ? 8.402 -12.449 11.516 1.00 95.19 81 GLU A O 1
ATOM 645 N N . ASP A 1 82 ? 6.912 -10.787 11.231 1.00 94.94 82 ASP A N 1
ATOM 646 C CA . ASP A 1 82 ? 6.165 -11.422 10.136 1.00 94.94 82 ASP A CA 1
ATOM 647 C C . ASP A 1 82 ? 6.906 -11.304 8.797 1.00 94.94 82 ASP A C 1
ATOM 649 O O . ASP A 1 82 ? 6.635 -12.046 7.848 1.00 94.94 82 ASP A O 1
ATOM 653 N N . ILE A 1 83 ? 7.852 -10.365 8.708 1.00 94.62 83 ILE A N 1
ATOM 654 C CA . ILE A 1 83 ? 8.634 -10.089 7.507 1.00 94.62 83 ILE A CA 1
ATOM 655 C C . ILE A 1 83 ? 9.808 -11.069 7.439 1.00 94.62 83 ILE A C 1
ATOM 657 O O . ILE A 1 83 ? 10.578 -11.238 8.386 1.00 94.62 83 ILE A O 1
ATOM 661 N N . ASP A 1 84 ? 9.957 -11.718 6.290 1.00 93.25 84 ASP A N 1
ATOM 662 C CA . ASP A 1 84 ? 11.108 -12.562 5.998 1.00 93.25 84 ASP A CA 1
ATOM 663 C C . ASP A 1 84 ? 12.370 -11.695 5.898 1.00 93.25 84 ASP A C 1
ATOM 665 O O . ASP A 1 84 ? 12.390 -10.659 5.226 1.00 93.25 84 ASP A O 1
ATOM 669 N N . THR A 1 85 ? 13.446 -12.115 6.557 1.00 90.38 85 THR A N 1
ATOM 670 C CA . THR A 1 85 ? 14.732 -11.409 6.516 1.00 90.38 85 THR A CA 1
ATOM 671 C C . THR A 1 85 ? 15.438 -11.586 5.171 1.00 90.38 85 THR A C 1
ATOM 673 O O . THR A 1 85 ? 16.324 -10.803 4.824 1.00 90.38 85 THR A O 1
ATOM 676 N N . THR A 1 86 ? 15.026 -12.562 4.364 1.00 89.19 86 THR A N 1
ATOM 677 C CA . THR A 1 86 ? 15.584 -12.843 3.042 1.00 89.19 86 THR A CA 1
ATOM 678 C C . THR A 1 86 ? 15.225 -11.743 2.045 1.00 89.19 86 THR A C 1
ATOM 680 O O . THR A 1 86 ? 14.085 -11.287 1.950 1.00 89.19 86 THR A O 1
ATOM 683 N N . THR A 1 87 ? 16.213 -11.282 1.273 1.00 88.88 87 THR A N 1
ATOM 684 C CA . THR A 1 87 ? 15.981 -10.275 0.228 1.00 88.88 87 THR A CA 1
ATOM 685 C C . THR A 1 87 ? 15.126 -10.867 -0.885 1.00 88.88 87 THR A C 1
ATOM 687 O O . THR A 1 87 ? 15.494 -11.869 -1.499 1.00 88.88 87 THR A O 1
ATOM 690 N N . PHE A 1 88 ? 14.021 -10.202 -1.216 1.00 87.81 88 PHE A N 1
ATOM 691 C CA . PHE A 1 88 ? 13.205 -10.574 -2.360 1.00 87.81 88 PHE A CA 1
ATOM 692 C C . PHE A 1 88 ? 13.768 -9.927 -3.628 1.00 87.81 88 PHE A C 1
ATOM 694 O O . PHE A 1 88 ? 13.687 -8.713 -3.833 1.00 87.81 88 PHE A O 1
ATOM 701 N N . ARG A 1 89 ? 14.346 -10.742 -4.515 1.00 86.56 89 ARG A N 1
ATOM 702 C CA . ARG A 1 89 ? 14.930 -10.248 -5.765 1.00 86.56 89 ARG A CA 1
ATOM 703 C C . ARG A 1 89 ? 13.850 -10.014 -6.819 1.00 86.56 89 ARG A C 1
ATOM 705 O O . ARG A 1 89 ? 13.199 -10.950 -7.286 1.00 86.56 89 ARG A O 1
ATOM 712 N N . LEU A 1 90 ? 13.704 -8.763 -7.252 1.00 87.75 90 LEU A N 1
ATOM 713 C CA . LEU A 1 90 ? 12.846 -8.437 -8.388 1.00 87.75 90 LEU A CA 1
ATOM 714 C C . LEU A 1 90 ? 13.411 -8.987 -9.692 1.00 87.75 90 LEU A C 1
ATOM 716 O O . LEU A 1 90 ? 14.619 -9.027 -9.912 1.00 87.75 90 LEU A O 1
ATOM 720 N N . ARG A 1 91 ? 12.504 -9.359 -10.599 1.00 86.12 91 ARG A N 1
ATOM 721 C CA . ARG A 1 91 ? 12.873 -9.817 -11.945 1.00 86.12 91 ARG A CA 1
ATOM 722 C C . ARG A 1 91 ? 13.479 -8.700 -12.793 1.00 86.12 91 ARG A C 1
ATOM 724 O O . ARG A 1 91 ? 14.259 -8.988 -13.690 1.00 86.12 91 ARG A O 1
ATOM 731 N N . ASN A 1 92 ? 13.092 -7.449 -12.542 1.00 89.19 92 ASN A N 1
ATOM 732 C CA . ASN A 1 92 ? 13.554 -6.294 -13.297 1.00 89.19 92 ASN A CA 1
ATOM 733 C C . ASN A 1 92 ? 14.236 -5.289 -12.365 1.00 89.19 92 ASN A C 1
ATOM 735 O O . ASN A 1 92 ? 13.581 -4.684 -11.520 1.00 89.19 92 ASN A O 1
ATOM 739 N N . GLN A 1 93 ? 15.538 -5.081 -12.555 1.00 91.31 93 GLN A N 1
ATOM 740 C CA . GLN A 1 93 ? 16.320 -4.146 -11.745 1.00 91.31 93 GLN A CA 1
ATOM 741 C C . GLN A 1 93 ? 15.792 -2.706 -11.844 1.00 91.31 93 GLN A C 1
ATOM 743 O O . GLN A 1 93 ? 15.731 -2.011 -10.838 1.00 91.31 93 GLN A O 1
ATOM 748 N N . LYS A 1 94 ? 15.275 -2.291 -13.010 1.00 93.75 94 LYS A N 1
ATOM 749 C CA . LYS A 1 94 ? 14.707 -0.943 -13.195 1.00 93.75 94 LYS A CA 1
ATOM 750 C C . LYS A 1 94 ? 13.502 -0.678 -12.293 1.00 93.75 94 LYS A C 1
ATOM 752 O O . LYS A 1 94 ? 13.227 0.468 -11.952 1.00 93.75 94 LYS A O 1
ATOM 757 N N . GLU A 1 95 ? 12.758 -1.726 -11.937 1.00 94.69 95 GLU A N 1
ATOM 758 C CA . GLU A 1 95 ? 11.657 -1.614 -10.983 1.00 94.69 95 GLU A CA 1
ATOM 759 C C . GLU A 1 95 ? 12.179 -1.311 -9.580 1.00 94.69 95 GLU A C 1
ATOM 761 O O . GLU A 1 95 ? 11.687 -0.386 -8.935 1.00 94.69 95 GLU A O 1
ATOM 766 N N . PHE A 1 96 ? 13.214 -2.038 -9.151 1.00 94.38 96 PHE A N 1
ATOM 767 C CA . PHE A 1 96 ? 13.884 -1.790 -7.879 1.00 94.38 96 PHE A CA 1
ATOM 768 C C . PHE A 1 96 ? 14.450 -0.371 -7.831 1.00 94.38 96 PHE A C 1
ATOM 770 O O . PHE A 1 96 ? 14.141 0.374 -6.903 1.00 94.38 96 PHE A O 1
ATOM 777 N N . ASP A 1 97 ? 15.209 0.028 -8.853 1.00 95.12 97 ASP A N 1
ATOM 778 C CA . ASP A 1 97 ? 15.854 1.341 -8.916 1.00 95.12 97 ASP A CA 1
ATOM 779 C C . ASP A 1 97 ? 14.815 2.464 -8.856 1.00 95.12 97 ASP A C 1
ATOM 781 O O . ASP A 1 97 ? 14.974 3.428 -8.110 1.00 95.12 97 ASP A O 1
ATOM 785 N N . LYS A 1 98 ? 13.691 2.313 -9.570 1.00 96.62 98 LYS A N 1
ATOM 786 C CA . LYS A 1 98 ? 12.613 3.304 -9.541 1.00 96.62 98 LYS A CA 1
ATOM 787 C C . LYS A 1 98 ? 11.977 3.436 -8.159 1.00 96.62 98 LYS A C 1
ATOM 789 O O . LYS A 1 98 ? 11.723 4.564 -7.743 1.00 96.62 98 LYS A O 1
ATOM 794 N N . ILE A 1 99 ? 11.760 2.328 -7.446 1.00 96.69 99 ILE A N 1
ATOM 795 C CA . ILE A 1 99 ? 11.310 2.357 -6.044 1.00 96.69 99 ILE A CA 1
ATOM 796 C C . ILE A 1 99 ? 12.353 3.067 -5.177 1.00 96.69 99 ILE A C 1
ATOM 798 O O . ILE A 1 99 ? 11.992 3.904 -4.356 1.00 96.69 99 ILE A O 1
ATOM 802 N N . GLN A 1 100 ? 13.647 2.783 -5.372 1.00 96.25 100 GLN A N 1
ATOM 803 C CA . GLN A 1 100 ? 14.692 3.410 -4.564 1.00 96.25 100 GLN A CA 1
ATOM 804 C C . GLN A 1 100 ? 14.809 4.923 -4.799 1.00 96.25 100 GLN A C 1
ATOM 806 O O . GLN A 1 100 ? 15.073 5.653 -3.849 1.00 96.25 100 GLN A O 1
ATOM 811 N N . VAL A 1 101 ? 14.612 5.393 -6.031 1.00 97.56 101 VAL A N 1
ATOM 812 C CA . VAL A 1 101 ? 14.655 6.827 -6.363 1.00 97.56 101 VAL A CA 1
ATOM 813 C C . VAL A 1 101 ? 13.445 7.577 -5.797 1.00 97.56 101 VAL A C 1
ATOM 815 O O . VAL A 1 101 ? 13.565 8.740 -5.438 1.00 97.56 101 VAL A O 1
ATOM 818 N N . HIS A 1 102 ? 12.287 6.922 -5.680 1.00 97.62 102 HIS A N 1
ATOM 819 C CA . HIS A 1 102 ? 11.029 7.567 -5.281 1.00 97.62 102 HIS A CA 1
ATOM 820 C C . HIS A 1 102 ? 10.596 7.230 -3.849 1.00 97.62 102 HIS A C 1
ATOM 822 O O . HIS A 1 102 ? 9.414 7.341 -3.540 1.00 97.62 102 HIS A O 1
ATOM 828 N N . LYS A 1 103 ? 11.520 6.820 -2.970 1.00 96.94 103 LYS A N 1
ATOM 829 C CA . LYS A 1 103 ? 11.205 6.407 -1.589 1.00 96.94 103 LYS A CA 1
ATOM 830 C C . LYS A 1 103 ? 10.360 7.438 -0.846 1.00 96.94 103 LYS A C 1
ATOM 832 O O . LYS A 1 103 ? 9.306 7.093 -0.336 1.00 96.94 103 LYS A O 1
ATOM 837 N N . GLU A 1 104 ? 10.806 8.690 -0.823 1.00 96.88 104 GLU A N 1
ATOM 838 C CA . GLU A 1 104 ? 10.125 9.772 -0.100 1.00 96.88 104 GLU A CA 1
ATOM 839 C C . GLU A 1 104 ? 8.712 10.003 -0.636 1.00 96.88 104 GLU A C 1
ATOM 841 O O . GLU A 1 104 ? 7.758 10.086 0.132 1.00 96.88 104 GLU A O 1
ATOM 846 N N . LYS A 1 105 ? 8.564 10.000 -1.966 1.00 97.69 105 LYS A N 1
ATOM 847 C CA . LYS A 1 105 ? 7.264 10.105 -2.628 1.00 97.69 105 LYS A CA 1
ATOM 848 C C . LYS A 1 105 ? 6.344 8.935 -2.271 1.00 97.69 105 LYS A C 1
ATOM 850 O O . LYS A 1 105 ? 5.190 9.164 -1.948 1.00 97.69 105 LYS A O 1
ATOM 855 N N . ILE A 1 106 ? 6.847 7.702 -2.318 1.00 98.19 106 ILE A N 1
ATOM 856 C CA . ILE A 1 106 ? 6.074 6.500 -1.974 1.00 98.19 106 ILE A CA 1
ATOM 857 C C . ILE A 1 106 ? 5.616 6.560 -0.514 1.00 98.19 106 ILE A C 1
ATOM 859 O O . ILE A 1 106 ? 4.460 6.260 -0.234 1.00 98.19 106 ILE A O 1
ATOM 863 N N . THR A 1 107 ? 6.497 6.969 0.405 1.00 97.94 107 THR A N 1
ATOM 864 C CA . THR A 1 107 ? 6.142 7.151 1.817 1.00 97.94 107 THR A CA 1
ATOM 865 C C . THR A 1 107 ? 5.036 8.189 1.971 1.00 97.94 107 THR A C 1
ATOM 867 O O . THR A 1 107 ? 3.998 7.870 2.538 1.00 97.94 107 THR A O 1
ATOM 870 N N . SER A 1 108 ? 5.215 9.386 1.405 1.00 97.94 108 SER A N 1
ATOM 871 C CA . SER A 1 108 ? 4.238 10.475 1.519 1.00 97.94 108 SER A CA 1
ATOM 872 C C . SER A 1 108 ? 2.881 10.119 0.898 1.00 97.94 108 SER A C 1
ATOM 874 O O . SER A 1 108 ? 1.849 10.331 1.530 1.00 97.94 108 SER A O 1
ATOM 876 N N . GLU A 1 109 ? 2.861 9.514 -0.295 1.00 98.12 109 GLU A N 1
ATOM 877 C CA . GLU A 1 109 ? 1.615 9.063 -0.930 1.00 98.12 109 GLU A CA 1
ATOM 878 C C . GLU A 1 109 ? 0.911 7.976 -0.106 1.00 98.12 109 GLU A C 1
ATOM 880 O O . GLU A 1 109 ? -0.318 7.930 -0.052 1.00 98.12 109 GLU A O 1
ATOM 885 N N . PHE A 1 110 ? 1.673 7.075 0.522 1.00 98.44 110 PHE A N 1
ATOM 886 C CA . PHE A 1 110 ? 1.094 6.022 1.348 1.00 98.44 110 PHE A CA 1
ATOM 887 C C . PHE A 1 110 ? 0.542 6.564 2.673 1.00 98.44 110 PHE A C 1
ATOM 889 O O . PHE A 1 110 ? -0.547 6.166 3.082 1.00 98.44 110 PHE A O 1
ATOM 896 N N . GLU A 1 111 ? 1.241 7.501 3.316 1.00 98.25 111 GLU A N 1
ATOM 897 C CA . GLU A 1 111 ? 0.745 8.216 4.499 1.00 98.25 111 GLU A CA 1
ATOM 898 C C . GLU A 1 111 ? -0.571 8.945 4.199 1.00 98.25 111 GLU A C 1
ATOM 900 O O . GLU A 1 111 ? -1.549 8.798 4.937 1.00 98.25 111 GLU A O 1
ATOM 905 N N . GLU A 1 112 ? -0.633 9.662 3.074 1.00 98.00 112 GLU A N 1
ATOM 906 C CA . GLU A 1 112 ? -1.850 10.332 2.610 1.00 98.00 112 GLU A CA 1
ATOM 907 C C . GLU A 1 112 ? -2.979 9.330 2.322 1.00 98.00 112 GLU A C 1
ATOM 909 O O . GLU A 1 112 ? -4.136 9.571 2.683 1.00 98.00 112 GLU A O 1
ATOM 914 N N . TYR A 1 113 ? -2.657 8.179 1.723 1.00 98.12 113 TYR A N 1
ATOM 915 C CA . TYR A 1 113 ? -3.623 7.115 1.456 1.00 98.12 113 TYR A CA 1
ATOM 916 C C . TYR A 1 113 ? -4.244 6.556 2.747 1.00 98.12 113 TYR A C 1
ATOM 918 O O . TYR A 1 113 ? -5.466 6.404 2.819 1.00 98.12 113 TYR A O 1
ATOM 926 N N . VAL A 1 114 ? -3.428 6.281 3.773 1.00 98.00 114 VAL A N 1
ATOM 927 C CA . VAL A 1 114 ? -3.898 5.797 5.086 1.00 98.00 114 VAL A CA 1
ATOM 928 C C . VAL A 1 114 ? -4.741 6.860 5.793 1.00 98.00 114 VAL A C 1
ATOM 930 O O . VAL A 1 114 ? -5.832 6.552 6.270 1.00 98.00 114 VAL A O 1
ATOM 933 N N . SER A 1 115 ? -4.290 8.118 5.805 1.00 97.25 115 SER A N 1
ATOM 934 C CA . SER A 1 115 ? -5.045 9.236 6.390 1.00 97.25 115 SER A CA 1
ATOM 935 C C . SER A 1 115 ? -6.414 9.413 5.718 1.00 97.25 115 SER A C 1
ATOM 937 O O . SER A 1 115 ? -7.448 9.474 6.384 1.00 97.25 115 SER A O 1
ATOM 939 N N . SER A 1 116 ? -6.443 9.368 4.382 1.00 97.31 116 SER A N 1
ATOM 940 C CA . SER A 1 116 ? -7.679 9.445 3.595 1.00 97.31 116 SER A CA 1
ATOM 941 C C . SER A 1 116 ? -8.636 8.285 3.886 1.00 97.31 116 SER A C 1
ATOM 943 O O . SER A 1 116 ? -9.854 8.473 3.881 1.00 97.31 116 SER A O 1
ATOM 945 N N . TYR A 1 117 ? -8.103 7.081 4.127 1.00 97.69 117 TYR A N 1
ATOM 946 C CA . TYR A 1 117 ? -8.905 5.922 4.519 1.00 97.69 117 TYR A CA 1
ATOM 947 C C . TYR A 1 117 ? -9.567 6.142 5.884 1.00 97.69 117 TYR A C 1
ATOM 949 O O . TYR A 1 117 ? -10.784 5.992 5.997 1.00 97.69 117 TYR A O 1
ATOM 957 N N . ILE A 1 118 ? -8.785 6.552 6.888 1.00 96.81 118 ILE A N 1
ATOM 958 C CA . ILE A 1 118 ? -9.257 6.866 8.248 1.00 96.81 118 ILE A CA 1
ATOM 959 C C . ILE A 1 118 ? -10.370 7.920 8.203 1.00 96.81 118 ILE A C 1
ATOM 961 O O . ILE A 1 118 ? -11.437 7.724 8.785 1.00 96.81 118 ILE A O 1
ATOM 965 N N . GLU A 1 119 ? -10.166 9.000 7.446 1.00 96.56 119 GLU A N 1
ATOM 966 C CA . GLU A 1 119 ? -11.170 10.050 7.269 1.00 96.56 119 GLU A CA 1
ATOM 967 C C . GLU A 1 119 ? -12.459 9.509 6.623 1.00 96.56 119 GLU A C 1
ATOM 969 O O . GLU A 1 119 ? -13.565 9.838 7.058 1.00 96.56 119 GLU A O 1
ATOM 974 N N . CYS A 1 120 ? -12.341 8.646 5.608 1.00 96.38 120 CYS A N 1
ATOM 975 C CA . CYS A 1 120 ? -13.500 8.031 4.957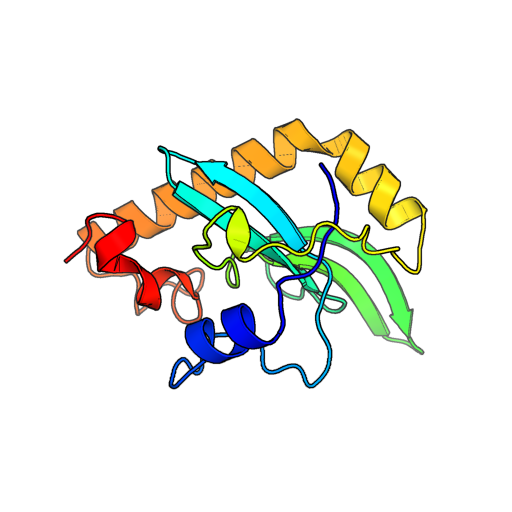 1.00 96.38 120 CYS A CA 1
ATOM 976 C C . CYS A 1 120 ? -14.264 7.074 5.876 1.00 96.38 120 CYS A C 1
ATOM 978 O O . CYS A 1 120 ? -15.490 7.006 5.785 1.00 96.38 120 CYS A O 1
ATOM 980 N N . VAL A 1 121 ? -13.577 6.349 6.764 1.00 96.94 121 VAL A N 1
ATOM 981 C CA . VAL A 1 121 ? -14.233 5.523 7.789 1.00 96.94 121 VAL A CA 1
ATOM 982 C C . VAL A 1 121 ? -14.966 6.410 8.795 1.00 96.94 121 VAL A C 1
ATOM 984 O O . VAL A 1 121 ? -16.139 6.164 9.059 1.00 96.94 121 VAL A O 1
ATOM 987 N N . GLY A 1 122 ? -14.340 7.493 9.271 1.00 95.00 122 GLY A N 1
ATOM 988 C CA . GLY A 1 122 ? -14.977 8.454 10.182 1.00 95.00 122 GLY A CA 1
AT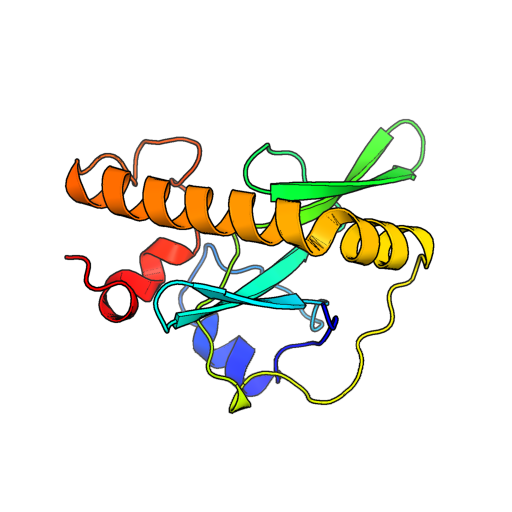OM 989 C C . GLY A 1 122 ? -16.234 9.120 9.603 1.00 95.00 122 GLY A C 1
ATOM 990 O O . GLY A 1 122 ? -17.159 9.446 10.342 1.00 95.00 122 GLY A O 1
ATOM 991 N N . LYS A 1 123 ? -16.303 9.272 8.274 1.00 95.56 123 LYS A N 1
ATOM 992 C CA . LYS A 1 123 ? -17.489 9.758 7.544 1.00 95.56 123 LYS A CA 1
ATOM 993 C C . LYS A 1 123 ? -18.510 8.663 7.205 1.00 95.56 123 LYS A C 1
ATOM 995 O O . LYS A 1 123 ? -19.577 8.981 6.688 1.00 95.56 123 LYS A O 1
ATOM 1000 N N . GLY A 1 124 ? -18.190 7.389 7.435 1.00 93.75 124 GLY A N 1
A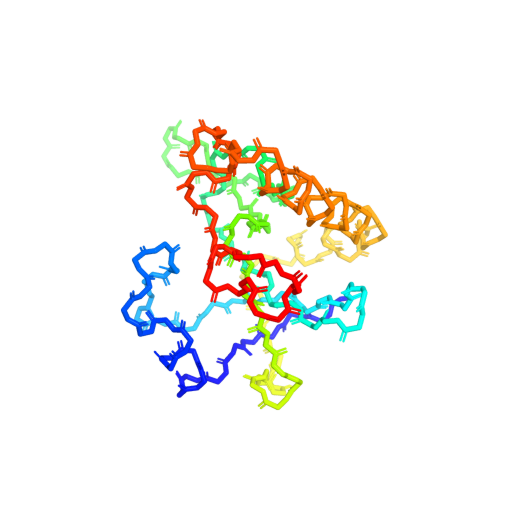TOM 1001 C CA . GLY A 1 124 ? -19.037 6.250 7.067 1.00 93.75 124 GLY A CA 1
ATOM 1002 C C . GLY A 1 124 ? -19.102 5.961 5.561 1.00 93.75 124 GLY A C 1
ATOM 1003 O O . GLY A 1 124 ? -20.030 5.299 5.104 1.00 93.75 124 GLY A O 1
ATOM 1004 N N . THR A 1 125 ? -18.145 6.451 4.764 1.00 93.62 125 THR A N 1
ATOM 1005 C CA . THR A 1 125 ? -18.157 6.341 3.291 1.00 93.62 125 THR A CA 1
ATOM 1006 C C . THR A 1 125 ? -17.149 5.334 2.734 1.00 93.62 125 THR A C 1
ATOM 1008 O O . THR A 1 125 ? -17.103 5.122 1.523 1.00 93.62 125 THR A O 1
ATOM 1011 N N . SER A 1 126 ? -16.343 4.683 3.578 1.00 91.38 126 SER A N 1
ATOM 1012 C CA . SER A 1 126 ? -15.288 3.746 3.149 1.00 91.38 126 SER A CA 1
ATOM 1013 C C . SER A 1 126 ? -15.799 2.570 2.300 1.00 91.38 126 SER A C 1
ATOM 1015 O O . SER A 1 126 ? -15.090 2.100 1.411 1.00 91.38 126 SER A O 1
ATOM 1017 N N . THR A 1 127 ? -17.040 2.130 2.517 1.00 89.12 127 THR A N 1
ATOM 1018 C CA . THR A 1 127 ? -17.672 1.015 1.789 1.00 89.12 127 THR A CA 1
ATOM 1019 C C . THR A 1 127 ? -18.182 1.397 0.397 1.00 89.12 127 THR A C 1
ATOM 1021 O O . THR A 1 127 ? -18.371 0.526 -0.452 1.00 89.12 127 THR A O 1
ATOM 1024 N N . THR A 1 128 ? -18.394 2.691 0.138 1.00 90.75 128 THR A N 1
ATOM 1025 C CA . THR A 1 128 ? -18.934 3.206 -1.133 1.00 90.75 128 THR A CA 1
ATOM 1026 C C . THR A 1 128 ? -17.892 3.956 -1.957 1.00 90.75 128 THR A C 1
ATOM 1028 O O . THR A 1 128 ? -18.006 4.020 -3.183 1.00 90.75 128 THR A O 1
ATOM 1031 N N . ASP A 1 129 ? -16.836 4.469 -1.323 1.00 93.56 129 ASP A N 1
ATOM 1032 C CA . ASP A 1 129 ? -15.725 5.106 -2.016 1.00 93.56 129 ASP A CA 1
ATOM 1033 C C . ASP A 1 129 ? -14.962 4.083 -2.874 1.00 93.56 129 ASP A C 1
ATOM 1035 O O . ASP A 1 129 ? -14.429 3.084 -2.387 1.00 93.56 129 ASP A O 1
ATOM 1039 N N . ASN A 1 130 ? -14.866 4.342 -4.181 1.00 92.25 130 ASN A N 1
ATOM 1040 C CA . ASN A 1 130 ? -14.178 3.459 -5.124 1.00 92.25 130 ASN A CA 1
ATOM 1041 C C . ASN A 1 130 ? -12.690 3.248 -4.802 1.00 92.25 130 ASN A C 1
ATOM 1043 O O . ASN A 1 130 ? -12.119 2.246 -5.238 1.00 92.25 130 ASN A O 1
ATOM 1047 N N . ARG A 1 131 ? -12.067 4.164 -4.050 1.00 93.12 131 ARG A N 1
ATOM 1048 C CA . ARG A 1 131 ? -10.695 4.024 -3.553 1.00 93.12 131 ARG A CA 1
ATOM 1049 C C . ARG A 1 131 ? -10.590 2.918 -2.506 1.00 93.12 131 ARG A C 1
ATOM 1051 O O . ARG A 1 131 ? -9.604 2.185 -2.498 1.00 93.12 131 ARG A O 1
ATOM 1058 N N . PHE A 1 132 ? -11.621 2.767 -1.672 1.00 96.00 132 PHE A N 1
ATOM 1059 C CA . PHE A 1 132 ? -11.547 2.008 -0.424 1.00 96.00 132 PHE A CA 1
ATOM 1060 C C . PHE A 1 132 ? -12.463 0.787 -0.343 1.00 96.00 132 PHE A C 1
ATOM 1062 O O . PHE A 1 132 ? -12.167 -0.116 0.434 1.00 96.00 132 PHE A O 1
ATOM 1069 N N . LYS A 1 133 ? -13.476 0.670 -1.209 1.00 91.88 133 LYS A N 1
ATOM 1070 C CA . LYS A 1 133 ? -14.430 -0.456 -1.227 1.00 91.88 133 LYS A CA 1
ATOM 1071 C C . LYS A 1 133 ? -13.800 -1.853 -1.310 1.00 91.88 133 LYS A C 1
ATO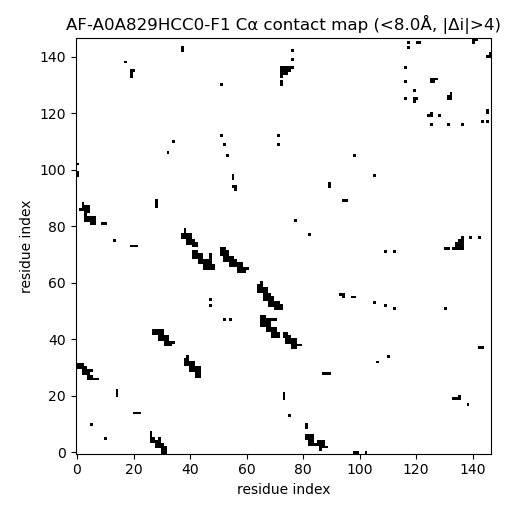M 1073 O O . LYS A 1 133 ? -14.425 -2.841 -0.949 1.00 91.88 133 LYS A O 1
ATOM 1078 N N . PHE A 1 134 ? -12.576 -1.950 -1.833 1.00 92.62 134 PHE A N 1
ATOM 1079 C CA . PHE A 1 134 ? -11.813 -3.199 -1.919 1.00 92.62 134 PHE A CA 1
ATOM 1080 C C . PHE A 1 134 ? -10.486 -3.134 -1.154 1.00 92.62 134 PHE A C 1
ATOM 1082 O O . PHE A 1 134 ? -9.595 -3.949 -1.408 1.00 92.62 134 PHE A O 1
ATOM 1089 N N . CYS A 1 135 ? -10.328 -2.152 -0.271 1.00 95.75 135 CYS A N 1
ATOM 1090 C CA . CYS A 1 135 ? -9.115 -1.945 0.500 1.00 95.75 135 CYS A CA 1
ATOM 1091 C C . CYS A 1 135 ? -8.989 -3.006 1.597 1.00 95.75 135 CYS A C 1
ATOM 1093 O O . CYS A 1 135 ? -9.976 -3.383 2.222 1.00 95.75 135 CYS A O 1
ATOM 1095 N N . THR A 1 136 ? -7.782 -3.493 1.855 1.00 97.19 136 THR A N 1
ATOM 1096 C CA . THR A 1 136 ? -7.516 -4.441 2.950 1.00 97.19 136 THR A CA 1
ATOM 1097 C C . THR A 1 136 ? -7.487 -3.778 4.324 1.00 97.19 136 THR A C 1
ATOM 1099 O O . THR A 1 136 ? -7.652 -4.478 5.317 1.00 97.19 136 THR A O 1
ATOM 1102 N N . LEU A 1 137 ? -7.344 -2.448 4.401 1.00 97.25 137 LEU A N 1
ATOM 1103 C CA . LEU A 1 137 ? -7.339 -1.706 5.671 1.00 97.25 137 LEU A CA 1
ATOM 1104 C C . LEU A 1 137 ? -8.628 -1.885 6.489 1.00 97.25 137 LEU A C 1
ATOM 1106 O O . LEU A 1 137 ? -8.586 -1.768 7.709 1.00 97.25 137 LEU A O 1
ATOM 1110 N N . GLN A 1 138 ? -9.737 -2.268 5.849 1.00 96.25 138 GLN A N 1
ATOM 1111 C CA . GLN A 1 138 ? -10.995 -2.599 6.531 1.00 96.25 138 GLN A CA 1
ATOM 1112 C C . GLN A 1 138 ? -10.879 -3.751 7.534 1.00 96.25 138 GLN A C 1
ATOM 1114 O O . GLN A 1 138 ? -11.694 -3.860 8.440 1.00 96.25 138 GLN A O 1
ATOM 1119 N N . TYR A 1 139 ? -9.862 -4.604 7.396 1.00 97.00 139 TYR A N 1
ATOM 1120 C CA . TYR A 1 139 ? -9.631 -5.721 8.312 1.00 97.00 139 TYR A CA 1
ATOM 1121 C C . TYR A 1 139 ? -8.767 -5.364 9.518 1.00 97.00 139 TYR A C 1
ATOM 1123 O O . TYR A 1 139 ? -8.550 -6.225 10.366 1.00 97.00 139 TYR A O 1
ATOM 1131 N N . PHE A 1 140 ? -8.264 -4.130 9.572 1.00 96.69 140 PHE A N 1
ATOM 1132 C CA . PHE A 1 140 ? -7.313 -3.670 10.580 1.00 96.69 140 PHE A CA 1
ATOM 1133 C C . PHE A 1 140 ? -7.835 -2.443 11.340 1.00 96.69 140 PHE A C 1
ATOM 1135 O O . PHE A 1 140 ? -7.064 -1.585 11.761 1.00 96.69 140 PHE A O 1
ATOM 1142 N N . HIS A 1 141 ? -9.159 -2.300 11.469 1.00 96.12 141 HIS A N 1
ATOM 1143 C CA . HIS A 1 141 ? -9.763 -1.168 12.180 1.00 96.12 141 HIS A CA 1
ATOM 1144 C C . HIS A 1 141 ? -9.292 -1.085 13.632 1.00 96.12 141 HIS A C 1
ATOM 1146 O O . HIS A 1 141 ? -8.983 0.005 14.100 1.00 96.12 141 HIS A O 1
ATOM 1152 N N . SER A 1 142 ? -9.152 -2.223 14.317 1.00 96.19 142 SER A N 1
ATOM 1153 C CA . SER A 1 142 ? -8.660 -2.261 15.696 1.00 96.19 142 SER A CA 1
ATOM 1154 C C . SER A 1 142 ? -7.242 -1.702 15.816 1.00 96.19 142 SER A C 1
ATOM 1156 O O . SER A 1 142 ? -6.981 -0.883 16.693 1.00 96.19 142 SER A O 1
ATOM 1158 N N . GLU A 1 143 ? -6.339 -2.086 14.914 1.00 96.19 143 GLU A N 1
ATOM 1159 C CA . GLU A 1 143 ? -4.967 -1.579 14.860 1.00 96.19 143 GLU A CA 1
ATOM 1160 C C . GLU A 1 143 ? -4.923 -0.096 14.476 1.00 96.19 143 GLU A C 1
ATOM 1162 O O . GLU A 1 143 ? -4.086 0.641 14.987 1.00 96.19 143 GLU A O 1
ATOM 1167 N N . LEU A 1 144 ? -5.842 0.349 13.614 1.00 95.12 144 LEU A N 1
ATOM 1168 C CA . LEU A 1 144 ? -5.981 1.742 13.179 1.00 95.12 144 LEU A CA 1
ATOM 1169 C C . LEU A 1 144 ? -6.727 2.639 14.187 1.00 95.12 144 LEU A C 1
ATOM 1171 O O . LEU A 1 144 ? -6.820 3.844 13.958 1.00 95.12 144 LEU A O 1
ATOM 1175 N N . GLY A 1 145 ? -7.276 2.084 15.274 1.00 94.69 145 GLY A N 1
ATOM 1176 C CA . GLY A 1 145 ? -8.085 2.828 16.246 1.00 94.69 145 GLY A CA 1
ATOM 1177 C C . GLY A 1 145 ? -9.445 3.295 15.705 1.00 94.69 145 GLY A C 1
ATOM 1178 O O . GLY A 1 145 ? -9.939 4.348 16.104 1.00 94.69 145 GLY A O 1
ATOM 1179 N N . LEU A 1 146 ? -10.028 2.539 14.775 1.00 94.31 146 LEU A N 1
ATOM 1180 C CA . LEU A 1 146 ? -11.297 2.822 14.103 1.00 94.31 146 LEU A CA 1
ATOM 1181 C C . LEU A 1 146 ? -12.444 1.951 14.657 1.00 94.31 146 LEU A C 1
ATOM 1183 O O . LEU A 1 146 ? -12.174 0.857 15.160 1.00 94.31 146 LEU A O 1
ATOM 1187 N N . PRO A 1 147 ? -13.705 2.425 14.563 1.00 84.94 147 PRO A N 1
ATOM 1188 C CA . PRO A 1 147 ? -14.889 1.656 14.951 1.00 84.94 147 PRO A CA 1
ATOM 1189 C C . PRO A 1 147 ? -15.166 0.454 14.037 1.00 84.94 147 PRO A C 1
ATOM 1191 O O . PRO A 1 147 ? -14.747 0.469 12.854 1.00 84.94 147 PRO A O 1
#

Organism: NCBI:txid1217657

Secondary structure (DSSP, 8-state):
--EE-B-HHHHHHHHTT-TTS---SS---EEEEEETTEEEEEEEES---SSSEEEEEEEEETTEEEEEEEEGGG-EE--GGGB-SS----S-HHHHHHHHHTHHHHHHHHHHHHHHHHHHHHTT-TTT-TTTTT-GGGG-HHHHT--

InterPro domains:
  IPR049929 Type III toxin-antitoxin system, toxin TenpN-like [NF047358] (6-144)
  IPR049929 Type III toxin-antitoxin system, toxin TenpN-like [cd17493] (1-120)

Radius of gyration: 14.93 Å; Cα contacts (8 Å, |Δi|>4): 225; chains: 1; bounding box: 35×30×44 Å

Sequence (147 aa):
MDIRSLKQDAYNEIAKDRAQVLEKNRGYGIISLTVGGITYAIPLRSNLNHSNGFKTIPIKKGKQLFWNGLDYSKALVVKQEDIDTTTFRLRNQKEFDKIQVHKEKITSEFEEYVSSYIECVGKGTSTTDNRFKFCTLQYFHSELGLP

Solvent-accessible surface area (backbone atoms only — not comparable to full-atom values): 8455 Å² total; per-residue (Å²): 124,68,40,19,28,56,32,66,68,53,46,51,61,71,40,57,97,37,87,52,45,84,89,61,101,57,83,51,44,22,38,74,49,74,56,96,89,45,38,30,38,30,33,55,36,79,66,50,90,67,79,58,45,52,76,59,42,80,44,77,59,88,96,44,80,34,26,22,20,39,32,58,35,51,28,39,84,50,57,81,85,38,44,39,88,56,77,44,81,68,96,47,66,68,42,54,52,49,51,58,75,38,44,70,58,53,52,53,54,48,50,50,51,53,53,53,47,54,54,27,49,77,72,72,39,32,76,72,36,85,75,39,54,61,27,30,58,78,81,40,27,74,84,70,75,47,132

Nearest PDB structures (foldseek):
  5hjz-assembly1_A  TM=4.547E-01  e=7.536E-03  Mycobacterium tuberculosis H37Rv
  8oug-assembly1_A  TM=3.196E-01  e=9.551E+00  Thermococcus chitonophagus
  3eon-assembly1_D  TM=1.784E-01  e=5.068E+00  Burkholderia pseudomallei 1710b